Protein AF-A0A538GDQ1-F1 (afdb_monomer_lite)

Foldseek 3Di:
DWAWEDDDQKIKIWDPADPVRNWIWIKMARNVVRDIDTQGTQFDPQQDWYDEHFWIWTWHDDDPGIWIWIAGNVSPDIDTPGPAFFERWEDDHQKIWTWGDDPQKIWIKIARNVVRDIDTPDMDGQDDPPDGKGFYDWYDDPPDIDTDIGD

Structure (mmCIF, N/CA/C/O backbone):
data_AF-A0A538GDQ1-F1
#
_entry.id   AF-A0A538GDQ1-F1
#
loop_
_atom_site.group_PDB
_atom_site.id
_atom_site.type_symbol
_atom_site.label_atom_id
_atom_site.label_alt_id
_atom_site.label_comp_id
_atom_site.label_asym_id
_atom_site.label_entity_id
_atom_site.label_seq_id
_atom_site.pdbx_PDB_ins_code
_atom_site.Cartn_x
_atom_site.Cartn_y
_atom_site.Cartn_z
_atom_site.occupancy
_atom_site.B_iso_or_equiv
_atom_site.auth_seq_id
_atom_site.auth_comp_id
_atom_site.auth_asym_id
_atom_site.auth_atom_id
_atom_site.pdbx_PDB_model_num
ATOM 1 N N . MET A 1 1 ? -10.678 12.277 -4.081 1.00 49.34 1 MET A N 1
ATOM 2 C CA . MET A 1 1 ? -11.576 11.214 -3.570 1.00 49.34 1 MET A CA 1
ATOM 3 C C . MET A 1 1 ? -10.895 10.578 -2.365 1.00 49.34 1 MET A C 1
ATOM 5 O O . MET A 1 1 ? -9.708 10.298 -2.458 1.00 49.34 1 MET A O 1
ATOM 9 N N . ALA A 1 2 ? -11.584 10.445 -1.230 1.00 65.06 2 ALA A N 1
ATOM 10 C CA . ALA A 1 2 ? -11.025 9.822 -0.027 1.00 65.06 2 ALA A CA 1
ATOM 11 C C . ALA A 1 2 ? -10.999 8.295 -0.190 1.00 65.06 2 ALA A C 1
ATOM 13 O O . ALA A 1 2 ? -12.013 7.709 -0.573 1.00 65.06 2 ALA A O 1
ATOM 14 N N . ALA A 1 3 ? -9.861 7.656 0.087 1.00 82.69 3 ALA A N 1
ATOM 15 C CA . ALA A 1 3 ? -9.780 6.200 0.118 1.00 82.69 3 ALA A CA 1
ATOM 16 C C . ALA A 1 3 ? -10.442 5.682 1.403 1.00 82.69 3 ALA A C 1
ATOM 18 O O . ALA A 1 3 ? -10.206 6.221 2.486 1.00 82.69 3 ALA A O 1
ATOM 19 N N . ILE A 1 4 ? -11.266 4.640 1.281 1.00 92.25 4 ILE A N 1
ATOM 20 C CA . ILE A 1 4 ? -11.918 3.957 2.403 1.00 92.25 4 ILE A CA 1
ATOM 21 C C . ILE A 1 4 ? -11.563 2.476 2.311 1.00 92.25 4 ILE A C 1
ATOM 23 O O . ILE A 1 4 ? -11.685 1.876 1.246 1.00 92.25 4 ILE A O 1
ATOM 27 N N . ALA A 1 5 ? -11.161 1.879 3.429 1.00 93.44 5 ALA A N 1
ATOM 28 C CA . ALA A 1 5 ? -10.958 0.441 3.536 1.00 93.44 5 ALA A CA 1
ATOM 29 C C . ALA A 1 5 ? -11.680 -0.117 4.765 1.00 93.44 5 ALA A C 1
ATOM 31 O O . ALA A 1 5 ? -11.861 0.553 5.784 1.00 93.44 5 ALA A O 1
ATOM 32 N N . THR A 1 6 ? -12.103 -1.374 4.674 1.00 92.62 6 THR A N 1
ATOM 33 C CA . THR A 1 6 ? -12.844 -2.048 5.743 1.00 92.62 6 THR A CA 1
ATOM 34 C C .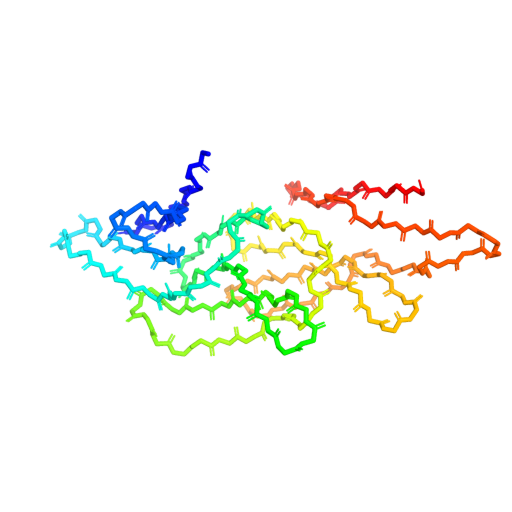 THR A 1 6 ? -12.267 -3.426 5.991 1.00 92.62 6 THR A C 1
ATOM 36 O O . THR A 1 6 ? -12.029 -4.168 5.042 1.00 92.62 6 THR A O 1
ATOM 39 N N . ALA A 1 7 ? -12.097 -3.790 7.258 1.00 88.38 7 ALA A N 1
ATOM 40 C CA . ALA A 1 7 ? -11.787 -5.160 7.647 1.00 88.38 7 ALA A CA 1
ATOM 41 C C . ALA A 1 7 ? -12.380 -5.449 9.024 1.00 88.38 7 ALA A C 1
ATOM 43 O O . ALA A 1 7 ? -12.240 -4.656 9.959 1.00 88.38 7 ALA A O 1
ATOM 44 N N . GLY A 1 8 ? -13.083 -6.579 9.134 1.00 84.69 8 GLY A N 1
ATOM 45 C CA . GLY A 1 8 ? -13.796 -6.960 10.350 1.00 84.69 8 GLY A CA 1
ATOM 46 C C . GLY A 1 8 ? -14.701 -5.838 10.876 1.00 84.69 8 GLY A C 1
ATOM 47 O O . GLY A 1 8 ? -15.583 -5.333 10.178 1.00 84.69 8 GLY A O 1
ATOM 48 N N . GLY A 1 9 ? -14.470 -5.441 12.130 1.00 90.19 9 GLY A N 1
ATOM 49 C CA . GLY A 1 9 ? -15.233 -4.407 12.830 1.00 90.19 9 GLY A CA 1
ATOM 50 C C . GLY A 1 9 ? -14.742 -2.972 12.622 1.00 90.19 9 GLY A C 1
ATOM 51 O O . GLY A 1 9 ? -15.168 -2.102 13.380 1.00 90.19 9 GLY A O 1
ATOM 52 N N . TYR A 1 10 ? -13.860 -2.705 11.656 1.00 92.88 10 TYR A N 1
ATOM 53 C CA . TYR A 1 10 ? -13.212 -1.401 11.491 1.00 92.88 10 TYR A CA 1
ATOM 54 C C . TYR A 1 10 ? -13.477 -0.793 10.114 1.00 92.88 10 TYR A C 1
ATOM 56 O O . TYR A 1 10 ? -13.430 -1.482 9.092 1.00 92.88 10 TYR A O 1
ATOM 64 N N . VAL A 1 11 ? -13.731 0.516 10.106 1.00 95.25 11 VAL A N 1
ATOM 65 C CA . VAL A 1 11 ? -13.731 1.361 8.906 1.00 95.25 11 VAL A CA 1
ATOM 66 C C . VAL A 1 11 ? -12.562 2.318 9.030 1.00 95.25 11 VAL A C 1
ATOM 68 O O . VAL A 1 11 ? -12.439 2.996 10.051 1.00 95.25 11 VAL A O 1
ATOM 71 N N . VAL A 1 12 ? -11.724 2.382 8.006 1.00 96.19 12 VAL A N 1
ATOM 72 C CA . VAL A 1 12 ? -10.591 3.304 7.950 1.00 96.19 12 VAL A CA 1
ATOM 73 C C . VAL A 1 12 ? -10.682 4.158 6.707 1.00 96.19 12 VAL A C 1
ATOM 75 O O . VAL A 1 12 ? -11.149 3.699 5.665 1.00 96.19 12 VAL A O 1
ATOM 78 N N . TRP A 1 13 ? -10.259 5.407 6.829 1.00 95.94 13 TRP A N 1
ATOM 79 C CA . TRP A 1 13 ? -10.236 6.331 5.710 1.00 95.94 13 TRP A CA 1
ATOM 80 C C . TRP A 1 13 ? -9.114 7.340 5.862 1.00 95.94 13 TRP A C 1
ATOM 82 O O . TRP A 1 13 ? -8.635 7.615 6.966 1.00 95.94 13 TRP A O 1
ATOM 92 N N . GLU A 1 14 ? -8.722 7.906 4.732 1.00 94.56 14 GLU A N 1
ATOM 93 C CA . GLU A 1 14 ? -7.795 9.024 4.672 1.00 94.56 14 GLU A CA 1
ATOM 94 C C . GLU A 1 14 ? -8.534 10.266 4.194 1.00 94.56 14 GLU A C 1
ATOM 96 O O . GLU A 1 14 ? -9.363 10.193 3.286 1.00 94.56 14 GLU A O 1
ATOM 101 N N . PHE A 1 15 ? -8.223 11.420 4.777 1.00 85.25 15 PHE A N 1
ATOM 102 C CA . PHE A 1 15 ? -8.664 12.699 4.230 1.00 85.25 15 PHE A CA 1
ATOM 103 C C . PHE A 1 15 ? -7.479 13.485 3.675 1.00 85.25 15 PHE A C 1
ATOM 105 O O . PHE A 1 15 ? -6.350 13.382 4.164 1.00 85.25 15 PHE A O 1
ATOM 112 N N . GLN A 1 16 ? -7.750 14.250 2.621 1.00 81.06 16 GLN A N 1
ATOM 113 C CA . GLN A 1 16 ? -6.789 15.176 2.037 1.00 81.06 16 GLN A CA 1
ATOM 114 C C . GLN A 1 16 ? -6.755 16.482 2.836 1.00 81.06 16 GLN A C 1
ATOM 116 O O . GLN A 1 16 ? -7.737 16.798 3.515 1.00 81.06 16 GLN A O 1
ATOM 121 N N . PRO A 1 17 ? -5.643 17.234 2.769 1.00 81.06 17 PRO A N 1
ATOM 122 C CA . PRO A 1 17 ? -5.585 18.554 3.366 1.00 81.06 17 PRO A CA 1
ATOM 123 C C . PRO A 1 17 ? -6.723 19.447 2.855 1.00 81.06 17 PRO A C 1
ATOM 125 O O . PRO A 1 17 ? -7.085 19.390 1.681 1.00 81.06 17 PRO A O 1
ATOM 128 N N . SER A 1 18 ? -7.269 20.262 3.745 1.00 80.12 18 SER A N 1
ATOM 129 C CA . SER A 1 18 ? -8.259 21.306 3.470 1.00 80.12 18 SER A CA 1
ATOM 130 C C . SER A 1 18 ? -7.982 22.501 4.381 1.00 80.12 18 SER A C 1
ATOM 132 O O . SER A 1 18 ? -7.184 22.380 5.314 1.00 80.12 18 SER A O 1
ATOM 134 N N . ASP A 1 19 ? -8.656 23.627 4.159 1.00 78.12 19 ASP A N 1
ATOM 135 C CA . ASP A 1 19 ? -8.508 24.816 5.011 1.00 78.12 19 ASP A CA 1
ATOM 136 C C . ASP A 1 19 ? -8.831 24.517 6.487 1.00 78.12 19 ASP A C 1
ATOM 138 O O . ASP A 1 19 ? -8.185 25.038 7.393 1.00 78.12 19 ASP A O 1
ATOM 142 N N . GLU A 1 20 ? -9.771 23.602 6.740 1.00 74.44 20 GLU A N 1
ATOM 143 C CA . GLU A 1 20 ? -10.113 23.138 8.089 1.00 74.44 20 GLU A CA 1
ATOM 144 C C . GLU A 1 20 ? -9.114 22.109 8.646 1.00 74.44 20 GLU A C 1
ATOM 146 O O . GLU A 1 20 ? -8.978 21.946 9.859 1.00 74.44 20 GLU A O 1
ATOM 151 N N . HIS A 1 21 ? -8.421 21.383 7.766 1.00 75.19 21 HIS A N 1
ATOM 152 C CA . HIS A 1 21 ? -7.531 20.283 8.124 1.00 75.19 21 HIS A CA 1
ATOM 153 C C . HIS A 1 21 ? -6.224 20.382 7.328 1.00 75.19 21 HIS A C 1
ATOM 155 O O . HIS A 1 21 ? -6.098 19.745 6.283 1.00 75.19 21 HIS A O 1
ATOM 161 N N . PRO A 1 22 ? -5.208 21.112 7.815 1.00 78.06 22 PRO A N 1
ATOM 162 C CA . PRO A 1 22 ? -4.039 21.479 7.010 1.00 78.06 22 PRO A CA 1
ATOM 163 C C . PRO A 1 22 ? -3.121 20.299 6.651 1.00 78.06 22 PRO A C 1
ATOM 165 O O . PRO A 1 22 ? -2.183 20.448 5.872 1.00 78.06 22 PRO A O 1
ATOM 168 N N . VAL A 1 23 ? -3.352 19.114 7.225 1.00 86.56 23 VAL A N 1
ATOM 169 C CA . VAL A 1 23 ? -2.526 17.923 7.014 1.00 86.56 23 VAL A CA 1
ATOM 170 C C . VAL A 1 23 ? -3.425 16.720 6.778 1.00 86.56 23 VAL A C 1
ATOM 172 O O . VAL A 1 23 ? -4.380 16.512 7.521 1.00 86.56 23 VAL A O 1
ATOM 175 N N . SER A 1 24 ? -3.078 15.884 5.800 1.00 91.50 24 SER A N 1
ATOM 176 C CA . SER A 1 24 ? -3.723 14.587 5.596 1.00 91.50 24 SER A CA 1
ATOM 177 C C . SER A 1 24 ? -3.605 13.709 6.842 1.00 91.50 24 SER A C 1
ATOM 179 O O . SER A 1 24 ? -2.580 13.707 7.534 1.00 91.50 24 SER A O 1
ATOM 181 N N . ALA A 1 25 ? -4.626 12.910 7.132 1.00 93.38 25 ALA A N 1
ATOM 182 C CA . ALA A 1 25 ? -4.558 11.975 8.247 1.00 93.38 25 ALA A CA 1
ATOM 183 C C . ALA A 1 25 ? -5.260 10.656 7.947 1.00 93.38 25 ALA A C 1
ATOM 185 O O . ALA A 1 25 ? -6.204 10.598 7.161 1.00 93.38 25 ALA A O 1
ATOM 186 N N . LEU A 1 26 ? -4.790 9.613 8.630 1.00 95.94 26 LEU A N 1
ATOM 187 C CA . LEU A 1 26 ? -5.430 8.310 8.688 1.00 95.94 26 LEU A CA 1
ATOM 188 C C . LEU A 1 26 ? -6.366 8.270 9.888 1.00 95.94 26 LEU A C 1
ATOM 190 O O . LEU A 1 26 ? -5.944 8.474 11.034 1.00 95.94 26 LEU A O 1
ATOM 194 N N . MET A 1 27 ? -7.617 7.943 9.613 1.00 95.44 27 MET A N 1
ATOM 195 C CA . MET A 1 27 ? -8.684 7.832 10.588 1.00 95.44 27 MET A CA 1
ATOM 196 C C . MET A 1 27 ? -9.182 6.395 10.672 1.00 95.44 27 MET A C 1
ATOM 198 O O . MET A 1 27 ? -9.162 5.647 9.695 1.00 95.44 27 MET A O 1
ATOM 202 N N . GLU A 1 28 ? -9.673 6.028 11.848 1.00 96.12 28 GLU A N 1
ATOM 203 C CA . GLU A 1 28 ? -10.379 4.775 12.072 1.00 96.12 28 GLU A CA 1
ATOM 204 C C . GLU A 1 28 ? -11.648 5.020 12.877 1.00 96.12 28 GLU A C 1
ATOM 206 O O . GLU A 1 28 ? -11.650 5.789 13.841 1.00 96.12 28 GLU A O 1
ATOM 211 N N . ARG A 1 29 ? -12.698 4.272 12.539 1.00 95.56 29 ARG A N 1
ATOM 212 C CA . ARG A 1 29 ? -13.879 4.074 13.369 1.00 95.56 29 ARG A CA 1
ATOM 213 C C . ARG A 1 29 ? -14.075 2.595 13.687 1.00 95.56 29 ARG A C 1
ATOM 215 O O . ARG A 1 29 ? -14.207 1.760 12.791 1.00 95.56 29 ARG A O 1
ATOM 222 N N . ASN A 1 30 ? -14.182 2.284 14.976 1.00 93.75 30 ASN A N 1
ATOM 223 C CA . ASN A 1 30 ? -14.651 0.981 15.432 1.00 93.75 30 ASN A CA 1
ATOM 224 C C . ASN A 1 30 ? -16.177 0.914 15.263 1.00 93.75 30 ASN A C 1
ATOM 226 O O . ASN A 1 30 ? -16.909 1.697 15.868 1.00 93.75 30 ASN A O 1
ATOM 230 N N . ARG A 1 31 ? -16.669 -0.023 14.452 1.00 93.38 31 ARG A N 1
ATOM 231 C CA . ARG A 1 31 ? -18.098 -0.167 14.132 1.00 93.38 31 ARG A CA 1
ATOM 232 C C . ARG A 1 31 ? -18.933 -0.649 15.315 1.00 93.38 31 ARG A C 1
ATOM 234 O O . ARG A 1 31 ? -20.111 -0.329 15.375 1.00 93.38 31 ARG A O 1
ATOM 241 N N . ARG A 1 32 ? -18.335 -1.397 16.247 1.00 92.56 32 ARG A N 1
ATOM 242 C CA . ARG A 1 32 ? -19.028 -1.930 17.428 1.00 92.56 32 ARG A CA 1
ATOM 243 C C . ARG A 1 32 ? -19.225 -0.863 18.499 1.00 92.56 32 ARG A C 1
ATOM 245 O O . ARG A 1 32 ? -20.292 -0.783 19.086 1.00 92.56 32 ARG A O 1
ATOM 252 N N . THR A 1 33 ? -18.191 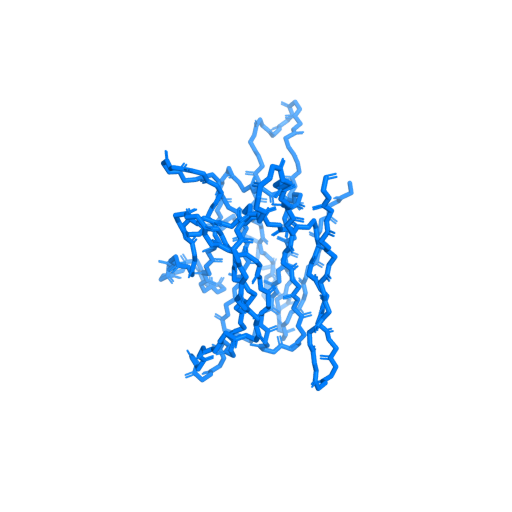-0.073 18.782 1.00 94.06 33 THR A N 1
ATOM 253 C CA . THR A 1 33 ? -18.229 0.934 19.859 1.00 94.06 33 THR A CA 1
ATOM 254 C C . THR A 1 33 ? -18.541 2.341 19.362 1.00 94.06 33 THR A C 1
ATOM 256 O O . THR A 1 33 ? -18.711 3.248 20.166 1.00 94.06 33 THR A O 1
ATOM 259 N N . GLY A 1 34 ? -18.541 2.560 18.046 1.00 94.56 34 GLY A N 1
ATOM 260 C CA . GLY A 1 34 ? -18.702 3.876 17.432 1.00 94.56 34 GLY A CA 1
ATOM 261 C C . GLY A 1 34 ? -17.496 4.805 17.599 1.00 94.56 34 GLY A C 1
ATOM 262 O O . GLY A 1 34 ? -17.489 5.878 17.000 1.00 94.56 34 GLY A O 1
ATOM 263 N N . ARG A 1 35 ? -16.471 4.408 18.367 1.00 94.19 35 ARG A N 1
ATOM 264 C CA . ARG A 1 35 ? -15.311 5.248 18.677 1.00 94.19 35 ARG A CA 1
ATOM 265 C C . ARG A 1 35 ? -14.497 5.538 17.419 1.00 94.19 35 ARG A C 1
ATOM 267 O O . ARG A 1 35 ? -14.009 4.608 16.775 1.00 94.19 35 ARG A O 1
ATOM 274 N N . THR A 1 36 ? -14.291 6.823 17.150 1.00 94.75 36 THR A N 1
ATOM 275 C CA . THR A 1 36 ? -13.427 7.331 16.079 1.00 94.75 36 THR A CA 1
ATOM 276 C C . THR A 1 36 ? -12.101 7.822 16.655 1.00 94.75 36 THR A C 1
ATOM 278 O O . THR A 1 36 ? -12.067 8.380 17.753 1.00 94.75 36 THR A O 1
ATOM 281 N N . ARG A 1 37 ? -10.995 7.607 15.940 1.00 93.31 37 ARG A N 1
ATOM 282 C CA . ARG A 1 37 ? -9.661 8.083 16.326 1.00 93.31 37 ARG A CA 1
ATOM 283 C C . ARG A 1 37 ? -8.816 8.440 15.107 1.00 93.31 37 ARG A C 1
ATOM 285 O O . ARG A 1 37 ? -8.981 7.854 14.040 1.00 93.31 37 ARG A O 1
ATOM 292 N N . ARG A 1 38 ? -7.860 9.348 15.307 1.00 94.12 38 ARG A N 1
ATOM 293 C CA . ARG A 1 38 ? -6.756 9.592 14.374 1.00 94.12 38 ARG A CA 1
ATOM 294 C C . ARG A 1 38 ? -5.614 8.630 14.685 1.00 94.12 38 ARG A C 1
ATOM 296 O O . ARG A 1 38 ? -5.183 8.555 15.833 1.00 94.12 38 ARG A O 1
ATOM 303 N N . LEU A 1 39 ? -5.128 7.919 13.674 1.00 95.44 39 LEU A N 1
ATOM 304 C CA . LEU A 1 39 ? -4.061 6.924 13.801 1.00 95.44 39 LEU A CA 1
ATOM 305 C C . LEU A 1 39 ? -2.704 7.436 13.319 1.00 95.44 39 LEU A C 1
ATOM 307 O O . LEU A 1 39 ? -1.676 7.115 13.908 1.00 95.44 39 LEU A O 1
ATOM 311 N N . ALA A 1 40 ? -2.691 8.236 12.255 1.00 94.25 40 ALA A N 1
ATOM 312 C CA . ALA A 1 40 ? -1.478 8.839 11.718 1.00 94.25 40 ALA A CA 1
ATOM 313 C C . ALA A 1 40 ? -1.791 10.193 11.078 1.00 94.25 40 ALA A C 1
ATOM 315 O O . ALA A 1 40 ? -2.921 10.442 10.671 1.00 94.25 40 ALA A O 1
ATOM 316 N N . ALA A 1 41 ? -0.778 11.049 10.977 1.00 92.38 41 ALA A N 1
ATOM 317 C CA . ALA A 1 41 ? -0.825 12.311 10.247 1.00 92.38 41 ALA A CA 1
ATOM 318 C C . ALA A 1 41 ? 0.226 12.310 9.127 1.00 92.38 41 ALA A C 1
ATOM 320 O O . ALA A 1 41 ? 1.156 11.495 9.138 1.00 92.38 41 ALA A O 1
ATOM 321 N N . SER A 1 42 ? 0.079 13.245 8.190 1.00 91.56 42 SER A N 1
ATOM 322 C CA . SER A 1 42 ? 0.950 13.426 7.023 1.00 91.56 42 SER A CA 1
ATOM 323 C C . SER A 1 42 ? 1.012 12.182 6.132 1.00 91.56 42 SER A C 1
ATOM 325 O O . SER A 1 42 ? 2.082 11.805 5.650 1.00 91.56 42 SER A O 1
ATOM 327 N N . VAL A 1 43 ? -0.127 11.508 5.969 1.00 94.81 43 VAL A N 1
ATOM 328 C CA . VAL A 1 43 ? -0.255 10.334 5.094 1.00 94.81 43 VAL A CA 1
ATOM 329 C C . VAL A 1 43 ? -0.237 10.739 3.621 1.00 94.81 43 VAL A C 1
ATOM 331 O O . VAL A 1 43 ? -0.413 11.914 3.293 1.00 94.81 43 VAL A O 1
ATOM 334 N N . LEU A 1 44 ? -0.012 9.779 2.729 1.00 94.44 44 LEU A N 1
ATOM 335 C CA . LEU A 1 44 ? 0.049 9.995 1.283 1.00 94.44 44 LEU A CA 1
ATOM 336 C C . LEU A 1 44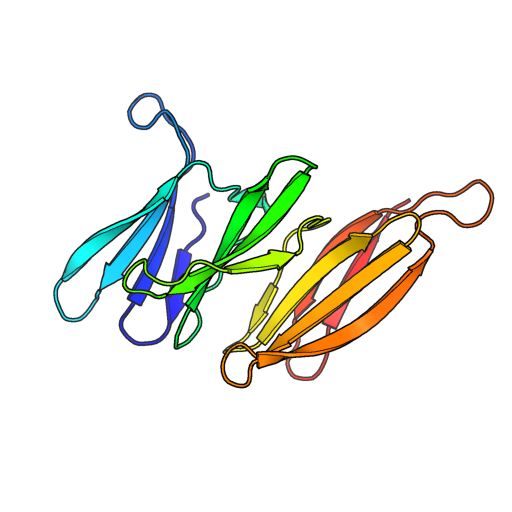 ? -1.074 9.208 0.583 1.00 94.44 44 LEU A C 1
ATOM 338 O O . LEU A 1 44 ? -0.816 8.106 0.090 1.00 94.44 44 LEU A O 1
ATOM 342 N N . PRO A 1 45 ? -2.309 9.753 0.511 1.00 92.69 45 PRO A N 1
ATOM 343 C CA . PRO A 1 45 ? -3.472 9.010 0.019 1.00 92.69 45 PRO A CA 1
ATOM 344 C C . PRO A 1 45 ? -3.358 8.545 -1.434 1.00 92.69 45 PRO A C 1
ATOM 346 O O . PRO A 1 45 ? -4.020 7.597 -1.843 1.00 92.69 45 PRO A O 1
ATOM 349 N N . GLN A 1 46 ? -2.496 9.186 -2.228 1.00 92.31 46 GLN A N 1
ATOM 350 C CA . GLN A 1 46 ? -2.264 8.820 -3.624 1.00 92.31 46 GLN A CA 1
ATOM 351 C C . GLN A 1 46 ? -1.653 7.421 -3.802 1.00 92.31 46 GLN A C 1
ATOM 353 O O . GLN A 1 46 ? -1.686 6.888 -4.904 1.00 92.31 46 GLN A O 1
ATOM 358 N N . PHE A 1 47 ? -1.088 6.828 -2.745 1.00 95.12 47 PHE A N 1
ATOM 359 C CA . PHE A 1 47 ? -0.498 5.489 -2.797 1.00 95.12 47 PHE A CA 1
ATOM 360 C C . PHE A 1 47 ? -1.475 4.369 -2.418 1.00 95.12 47 PHE A C 1
ATOM 362 O O . PHE A 1 47 ? -1.149 3.203 -2.627 1.00 95.12 47 PHE A O 1
ATOM 369 N N . GLY A 1 48 ? -2.649 4.702 -1.881 1.00 94.25 48 GLY A N 1
ATOM 370 C CA . GLY A 1 48 ? -3.660 3.735 -1.467 1.00 94.25 48 GLY A CA 1
ATOM 371 C C . GLY A 1 48 ? -3.730 3.496 0.042 1.00 94.25 48 GLY A C 1
ATOM 372 O O . GLY A 1 48 ? -2.884 3.929 0.826 1.00 94.25 48 GLY A O 1
ATOM 373 N N . LEU A 1 49 ? -4.778 2.769 0.427 1.00 97.06 49 LEU A N 1
ATOM 374 C CA . LEU A 1 49 ? -5.128 2.433 1.801 1.00 97.06 49 LEU A CA 1
ATOM 375 C C . LEU A 1 49 ? -5.621 0.988 1.849 1.00 97.06 49 LEU A C 1
ATOM 377 O O . LEU A 1 49 ? -6.460 0.591 1.041 1.00 97.06 49 LEU A O 1
ATOM 381 N N . ALA A 1 50 ? -5.153 0.216 2.827 1.00 96.19 50 ALA A N 1
ATOM 382 C CA . ALA A 1 50 ? -5.661 -1.127 3.072 1.00 96.19 50 ALA A CA 1
ATOM 383 C C . ALA A 1 50 ? -5.938 -1.372 4.549 1.00 96.19 50 ALA A C 1
ATOM 385 O O . ALA A 1 50 ? -5.195 -0.944 5.431 1.00 96.19 50 ALA A O 1
ATOM 386 N N . SER A 1 51 ? -6.992 -2.136 4.805 1.00 95.94 51 SER A N 1
ATOM 387 C CA . SER A 1 51 ? -7.343 -2.637 6.125 1.00 95.94 51 SER A CA 1
ATOM 388 C C . SER A 1 51 ? -7.264 -4.156 6.081 1.00 95.94 51 SER A C 1
ATOM 390 O O . SER A 1 51 ? -7.882 -4.782 5.225 1.00 95.94 51 SER A O 1
ATOM 392 N N . THR A 1 52 ? -6.487 -4.750 6.978 1.00 93.31 52 THR A N 1
ATOM 393 C CA . THR A 1 52 ? -6.411 -6.205 7.168 1.00 93.31 52 THR A CA 1
ATOM 394 C C . THR A 1 52 ? -7.038 -6.566 8.507 1.00 93.31 52 THR A C 1
ATOM 396 O O . THR A 1 52 ? -7.491 -5.697 9.240 1.00 93.31 52 THR A O 1
ATOM 399 N N . THR A 1 53 ? -7.053 -7.844 8.877 1.00 89.06 53 THR A N 1
ATOM 400 C CA . THR A 1 53 ? -7.678 -8.255 10.149 1.00 89.06 53 THR A CA 1
ATOM 401 C C . THR A 1 53 ? -6.986 -7.647 11.380 1.00 89.06 53 THR A C 1
ATOM 403 O O . THR A 1 53 ? -7.618 -7.434 12.411 1.00 89.06 53 THR A O 1
ATOM 406 N N . THR A 1 54 ? -5.677 -7.389 11.299 1.00 88.56 54 THR A N 1
ATOM 407 C CA . THR A 1 54 ? -4.859 -6.980 12.456 1.00 88.56 54 THR A CA 1
ATOM 408 C C . THR A 1 54 ? -4.198 -5.617 12.291 1.00 88.56 54 THR A C 1
ATOM 410 O O . THR A 1 54 ? -3.762 -5.022 13.282 1.00 88.56 54 THR A O 1
ATOM 413 N N . ARG A 1 55 ? -4.076 -5.127 11.055 1.00 95.19 55 ARG A N 1
ATOM 414 C CA . ARG A 1 55 ? -3.303 -3.929 10.727 1.00 95.19 55 ARG A CA 1
ATOM 415 C C . ARG A 1 55 ? -3.916 -3.138 9.585 1.00 95.19 55 ARG A C 1
ATOM 417 O O . ARG A 1 55 ? -4.508 -3.698 8.668 1.00 95.19 55 ARG A O 1
ATOM 424 N N . ILE A 1 56 ? -3.634 -1.849 9.600 1.00 97.19 56 ILE A N 1
ATOM 425 C CA . ILE A 1 56 ? -3.938 -0.892 8.546 1.00 97.19 56 ILE A CA 1
ATOM 426 C C . ILE A 1 56 ? -2.633 -0.557 7.849 1.00 97.19 56 ILE A C 1
ATOM 428 O O . ILE A 1 56 ? -1.643 -0.263 8.523 1.00 97.19 56 ILE A O 1
ATOM 432 N N . VAL A 1 57 ? -2.629 -0.615 6.524 1.00 98.00 57 VAL A N 1
ATOM 433 C CA . VAL A 1 57 ? -1.474 -0.301 5.688 1.00 98.00 57 VAL A CA 1
ATOM 434 C C . VAL A 1 57 ? -1.747 0.983 4.928 1.00 98.00 57 VAL A C 1
ATOM 436 O O . VAL A 1 57 ? -2.811 1.143 4.339 1.00 98.00 57 VAL A O 1
ATOM 439 N N . TYR A 1 58 ? -0.790 1.898 4.992 1.00 97.94 58 TYR A N 1
ATOM 440 C CA . TYR A 1 58 ? -0.897 3.249 4.456 1.00 97.94 58 TYR A CA 1
ATOM 441 C C . TYR A 1 58 ? 0.488 3.759 4.062 1.00 97.94 58 TYR A C 1
ATOM 443 O O . TYR A 1 58 ? 1.514 3.240 4.522 1.00 97.94 58 TYR A O 1
ATOM 451 N N . ALA A 1 59 ? 0.519 4.796 3.232 1.00 97.50 59 ALA A N 1
ATOM 452 C CA . ALA A 1 59 ? 1.757 5.459 2.854 1.00 97.50 59 ALA A CA 1
ATOM 453 C C . ALA A 1 59 ? 1.976 6.751 3.648 1.00 97.50 59 ALA A C 1
ATOM 455 O O . ALA A 1 59 ? 1.035 7.445 4.040 1.00 97.50 59 ALA A O 1
ATOM 456 N N . ARG A 1 60 ? 3.242 7.096 3.874 1.00 95.69 60 ARG A N 1
ATOM 457 C CA . ARG A 1 60 ? 3.653 8.346 4.526 1.00 95.69 60 ARG A CA 1
ATOM 458 C C . ARG A 1 60 ? 4.959 8.843 3.915 1.00 95.69 60 ARG A C 1
ATOM 460 O O . ARG A 1 60 ? 5.780 8.030 3.507 1.00 95.69 60 ARG A O 1
ATOM 467 N N . ALA A 1 61 ? 5.192 10.152 3.914 1.00 93.19 61 ALA A N 1
ATOM 468 C CA . ALA A 1 61 ? 6.528 10.678 3.649 1.00 93.19 61 ALA A CA 1
ATOM 469 C C . ALA A 1 61 ? 7.513 10.208 4.740 1.00 93.19 61 ALA A C 1
ATOM 471 O O . ALA A 1 61 ? 7.236 10.341 5.937 1.00 93.19 61 ALA A O 1
ATOM 472 N N . GLY A 1 62 ? 8.648 9.650 4.326 1.00 88.38 62 GLY A N 1
ATOM 473 C CA . GLY A 1 62 ? 9.813 9.378 5.165 1.00 88.38 62 GLY A CA 1
ATOM 474 C C . GLY A 1 62 ? 11.012 10.228 4.751 1.00 88.38 62 GLY A C 1
ATOM 475 O O . GLY A 1 62 ? 10.919 11.076 3.869 1.00 88.38 62 GLY A O 1
ATOM 476 N N . ALA A 1 63 ? 12.160 9.989 5.387 1.00 86.44 63 ALA A N 1
ATOM 477 C CA . ALA A 1 63 ? 13.352 10.823 5.206 1.00 86.44 63 ALA A CA 1
ATOM 478 C C . ALA A 1 63 ? 13.933 10.794 3.779 1.00 86.44 63 ALA A C 1
ATOM 480 O O . ALA A 1 63 ? 14.510 11.779 3.337 1.00 86.44 63 ALA A O 1
ATOM 481 N N . ALA A 1 64 ? 13.795 9.668 3.074 1.00 83.69 64 ALA A N 1
ATOM 482 C CA . ALA A 1 64 ? 14.411 9.438 1.763 1.00 83.69 64 ALA A CA 1
ATOM 483 C C . ALA A 1 64 ? 13.387 9.234 0.631 1.00 83.69 64 ALA A C 1
ATOM 485 O O . ALA A 1 64 ? 13.764 8.875 -0.481 1.00 83.69 64 ALA A O 1
ATOM 486 N N . GLY A 1 65 ? 12.095 9.415 0.912 1.00 89.38 65 GLY A N 1
ATOM 487 C CA . GLY A 1 65 ? 11.017 9.136 -0.033 1.00 89.38 65 GLY A CA 1
ATOM 488 C C . GLY A 1 65 ? 9.757 8.628 0.656 1.00 89.38 65 GLY A C 1
ATOM 489 O O . GLY A 1 65 ? 9.612 8.718 1.876 1.00 89.38 65 GLY A O 1
ATOM 490 N N . SER A 1 66 ? 8.832 8.093 -0.133 1.00 95.69 66 SER A N 1
ATOM 491 C CA . SER A 1 66 ? 7.583 7.519 0.366 1.00 95.69 66 SER A CA 1
ATOM 492 C C . SER A 1 66 ? 7.843 6.187 1.077 1.00 95.69 66 SER A C 1
ATOM 494 O O . SER A 1 66 ? 8.504 5.295 0.545 1.00 95.69 66 SER A O 1
ATOM 496 N N . GLU A 1 67 ? 7.303 6.026 2.281 1.00 97.56 67 GLU A N 1
ATOM 497 C CA . GLU A 1 67 ? 7.353 4.785 3.051 1.00 97.56 67 GLU A CA 1
ATOM 498 C C . GLU A 1 67 ? 5.992 4.095 3.041 1.00 97.56 67 GLU A C 1
ATOM 500 O O . GLU A 1 67 ? 4.955 4.739 3.213 1.00 97.56 67 GLU A O 1
ATOM 505 N N . LEU A 1 68 ? 6.009 2.767 2.943 1.00 98.25 68 LEU A N 1
ATOM 506 C CA . LEU A 1 68 ? 4.852 1.929 3.230 1.00 98.25 68 LEU A CA 1
ATOM 507 C C . LEU A 1 68 ? 4.892 1.524 4.703 1.00 98.25 68 LEU A C 1
ATOM 509 O O . LEU A 1 68 ? 5.882 0.952 5.170 1.00 98.25 68 LEU A O 1
ATOM 513 N N . ARG A 1 69 ? 3.822 1.798 5.446 1.00 98.25 69 ARG A N 1
ATOM 514 C CA . ARG A 1 69 ? 3.733 1.538 6.886 1.00 98.25 69 ARG A CA 1
ATOM 515 C C . ARG A 1 69 ? 2.524 0.690 7.219 1.00 98.25 69 ARG A C 1
ATOM 517 O O . ARG A 1 69 ? 1.514 0.743 6.531 1.00 98.25 69 ARG A O 1
ATOM 524 N N . ALA A 1 70 ? 2.625 -0.060 8.311 1.00 97.81 70 ALA A N 1
ATOM 525 C CA . ALA A 1 70 ? 1.509 -0.796 8.881 1.00 97.81 70 ALA A CA 1
ATOM 526 C C . ALA A 1 70 ? 1.345 -0.479 10.369 1.00 97.81 70 ALA A C 1
ATOM 528 O O . ALA A 1 70 ? 2.301 -0.581 11.135 1.00 97.81 70 ALA A O 1
ATOM 529 N N . ILE A 1 71 ? 0.133 -0.151 10.801 1.00 97.00 71 ILE A N 1
ATOM 530 C CA . ILE A 1 71 ? -0.205 0.171 12.195 1.00 97.00 71 ILE A CA 1
ATOM 531 C C . ILE A 1 71 ? -1.344 -0.729 12.673 1.00 97.00 71 ILE A C 1
ATOM 533 O O . ILE A 1 71 ? -2.164 -1.156 11.866 1.00 97.00 71 ILE A O 1
ATOM 537 N N . ARG A 1 72 ? -1.394 -1.076 13.961 1.00 94.75 72 ARG A N 1
ATOM 538 C CA . ARG A 1 72 ? -2.543 -1.812 14.512 1.00 94.75 72 ARG A CA 1
ATOM 539 C C . ARG A 1 72 ? -3.782 -0.913 14.551 1.00 94.75 72 ARG A C 1
ATOM 541 O O . ARG A 1 72 ? -3.659 0.304 14.666 1.00 94.75 72 ARG A O 1
ATOM 548 N N . HIS A 1 73 ? -4.964 -1.525 14.553 1.00 91.75 73 HIS A N 1
ATOM 549 C CA . HIS A 1 73 ? -6.250 -0.827 14.709 1.00 91.75 73 HIS A CA 1
ATOM 550 C C . HIS A 1 73 ? -6.352 -0.006 16.012 1.00 91.75 73 HIS A C 1
ATOM 552 O O . HIS A 1 73 ? -6.998 1.029 16.092 1.00 91.75 73 HIS A O 1
ATOM 558 N N . ASP A 1 74 ? -5.630 -0.393 17.063 1.00 86.50 74 ASP A N 1
ATOM 559 C CA . ASP A 1 74 ? -5.553 0.400 18.296 1.00 86.50 74 ASP A CA 1
ATOM 560 C C . ASP A 1 74 ? -4.604 1.615 18.212 1.00 86.50 74 ASP A C 1
ATOM 562 O O . ASP A 1 74 ? -4.573 2.415 19.149 1.00 86.50 74 ASP A O 1
ATOM 566 N N . GLY A 1 75 ? -3.882 1.792 17.101 1.00 89.56 75 GLY A N 1
ATOM 567 C CA . GLY A 1 75 ? -2.835 2.802 16.919 1.00 89.56 75 GLY A CA 1
ATOM 568 C C . GLY A 1 75 ? -1.461 2.385 17.450 1.00 89.56 75 GLY A C 1
ATOM 569 O O . GLY A 1 75 ? -0.497 3.136 17.324 1.00 89.56 75 GLY A O 1
ATOM 570 N N . GLY A 1 76 ? -1.336 1.192 18.029 1.00 91.12 76 GLY A N 1
ATOM 571 C CA . GLY A 1 76 ? -0.074 0.669 18.532 1.00 91.12 76 GLY A CA 1
ATOM 572 C C . GLY A 1 76 ? 0.813 0.055 17.444 1.00 91.12 76 GLY A C 1
ATOM 573 O O . GLY A 1 76 ? 0.367 -0.307 16.353 1.00 91.12 76 GLY A O 1
ATOM 574 N N . ASN A 1 77 ? 2.090 -0.137 17.790 1.00 90.75 77 ASN A N 1
ATOM 575 C CA . ASN A 1 77 ? 3.059 -0.942 17.036 1.00 90.75 77 ASN A CA 1
ATOM 576 C C . ASN A 1 77 ? 3.107 -0.630 15.522 1.00 90.75 77 ASN A C 1
ATOM 578 O O . ASN A 1 77 ? 2.905 -1.516 14.680 1.00 90.75 77 ASN A O 1
ATOM 582 N N . SER A 1 78 ? 3.348 0.641 15.182 1.00 94.06 78 SER A N 1
ATOM 583 C CA . SER A 1 78 ? 3.607 1.065 13.802 1.00 94.06 78 SER A CA 1
ATOM 584 C C . SER A 1 78 ? 4.939 0.489 13.316 1.00 94.06 78 SER A C 1
ATOM 586 O O . SER A 1 78 ? 5.966 0.655 13.971 1.00 94.06 78 SER A O 1
ATOM 588 N N . VAL A 1 79 ? 4.926 -0.172 12.161 1.00 95.62 79 VAL A N 1
ATOM 589 C CA . VAL A 1 79 ? 6.113 -0.754 11.522 1.00 95.62 79 VAL A CA 1
ATOM 590 C C . VAL A 1 79 ? 6.263 -0.227 10.100 1.00 95.62 79 VAL A C 1
ATOM 592 O O . VAL A 1 79 ? 5.274 0.042 9.418 1.00 95.62 79 VAL A O 1
ATOM 595 N N . VAL A 1 80 ? 7.506 -0.098 9.643 1.00 96.50 80 VAL A N 1
ATOM 596 C CA . VAL A 1 80 ? 7.828 0.234 8.251 1.00 96.50 80 VAL A CA 1
ATOM 597 C C . VAL A 1 80 ? 7.943 -1.066 7.458 1.00 96.50 80 VAL A C 1
ATOM 599 O O . VAL A 1 80 ? 8.728 -1.938 7.821 1.00 96.50 80 VAL A O 1
ATOM 602 N N . LEU A 1 81 ? 7.144 -1.202 6.400 1.00 97.06 81 LEU A N 1
ATOM 603 C CA . LEU A 1 81 ? 7.188 -2.332 5.467 1.00 97.06 81 LEU A CA 1
ATOM 604 C C . LEU A 1 81 ? 8.186 -2.080 4.334 1.00 97.06 81 LEU A C 1
ATOM 606 O O . LEU A 1 81 ? 8.914 -2.989 3.950 1.00 97.06 81 LEU A O 1
ATOM 610 N N . SER A 1 82 ? 8.242 -0.843 3.838 1.00 97.12 82 SER A N 1
ATOM 611 C CA . SER A 1 82 ? 9.207 -0.406 2.830 1.00 97.12 82 SER A CA 1
ATOM 612 C C . SER A 1 82 ? 9.567 1.060 3.036 1.00 97.12 82 SER A C 1
ATOM 614 O O . SER A 1 82 ? 8.715 1.859 3.426 1.00 97.12 82 SER A O 1
ATOM 616 N N . ARG A 1 83 ? 10.831 1.408 2.780 1.00 96.38 83 ARG A N 1
ATOM 617 C CA . ARG A 1 83 ? 11.350 2.786 2.871 1.00 96.38 83 ARG A CA 1
ATOM 618 C C . ARG A 1 83 ? 11.422 3.505 1.525 1.00 96.38 83 ARG A C 1
ATOM 620 O O . ARG A 1 83 ? 11.875 4.643 1.473 1.00 96.38 83 ARG A O 1
ATOM 627 N N . SER A 1 84 ? 11.037 2.826 0.453 1.00 96.12 84 SER A N 1
ATOM 628 C CA . SER A 1 84 ? 11.208 3.309 -0.913 1.00 96.12 84 SER A CA 1
ATOM 629 C C . SER A 1 84 ? 10.045 2.874 -1.797 1.00 96.12 84 SER A C 1
ATOM 631 O O . SER A 1 84 ? 10.229 2.301 -2.871 1.00 96.12 84 SER A O 1
ATOM 633 N N . LEU A 1 85 ? 8.831 3.128 -1.307 1.00 97.44 85 LEU A N 1
ATOM 634 C CA . LEU A 1 85 ? 7.589 2.852 -2.016 1.00 97.44 85 LEU A CA 1
ATOM 635 C C . LEU A 1 85 ? 7.579 3.624 -3.341 1.00 97.44 85 LEU A C 1
ATOM 637 O O . LEU A 1 85 ? 7.646 4.853 -3.351 1.00 97.44 85 LEU A O 1
ATOM 641 N N . ALA A 1 86 ? 7.514 2.887 -4.446 1.00 96.06 86 ALA A N 1
ATOM 642 C CA . ALA A 1 86 ? 7.699 3.436 -5.786 1.00 96.06 86 ALA A CA 1
ATOM 643 C C . ALA A 1 86 ? 6.377 3.744 -6.505 1.00 96.06 86 ALA A C 1
ATOM 645 O O . ALA A 1 86 ? 6.341 4.635 -7.348 1.00 96.06 86 ALA A O 1
ATOM 646 N N . ALA A 1 87 ? 5.302 3.031 -6.162 1.00 96.69 87 ALA A N 1
ATOM 647 C CA . ALA A 1 87 ? 4.003 3.113 -6.827 1.00 96.69 87 ALA A CA 1
ATOM 648 C C . ALA A 1 87 ? 2.860 2.867 -5.830 1.00 96.69 87 ALA A C 1
ATOM 650 O O . ALA A 1 87 ? 3.121 2.312 -4.753 1.00 96.69 87 ALA A O 1
ATOM 651 N N . PRO A 1 88 ? 1.605 3.226 -6.172 1.00 97.19 88 PRO A N 1
ATOM 652 C CA . PRO A 1 88 ? 0.440 2.821 -5.399 1.00 97.19 88 PRO A CA 1
ATOM 653 C C . PRO A 1 88 ? 0.418 1.309 -5.156 1.00 97.19 88 PRO A C 1
ATOM 655 O O . PRO A 1 88 ? 0.770 0.518 -6.034 1.00 97.19 88 PRO A O 1
ATOM 658 N N . PHE A 1 89 ? 0.039 0.914 -3.944 1.00 97.62 89 PHE A N 1
ATOM 659 C CA . PHE A 1 89 ? -0.005 -0.485 -3.532 1.00 97.62 89 PHE A CA 1
ATOM 660 C C . PHE A 1 89 ? -1.428 -1.037 -3.624 1.00 97.62 89 PHE A C 1
ATOM 662 O O . PHE A 1 89 ? -2.413 -0.304 -3.535 1.00 97.62 89 PHE A O 1
ATOM 669 N N . ALA A 1 90 ? -1.533 -2.356 -3.748 1.00 96.88 90 ALA A N 1
ATOM 670 C CA . ALA A 1 90 ? -2.802 -3.069 -3.767 1.00 96.88 90 ALA A CA 1
ATOM 671 C C . ALA A 1 90 ? -2.933 -4.003 -2.566 1.00 96.88 90 ALA A C 1
ATOM 673 O O . ALA A 1 90 ? -1.948 -4.447 -1.969 1.00 96.88 90 ALA A O 1
ATOM 674 N N . SER A 1 91 ? -4.177 -4.329 -2.226 1.00 95.44 91 SER A N 1
ATOM 675 C CA . SER A 1 91 ? -4.490 -5.287 -1.172 1.00 95.44 91 SER A CA 1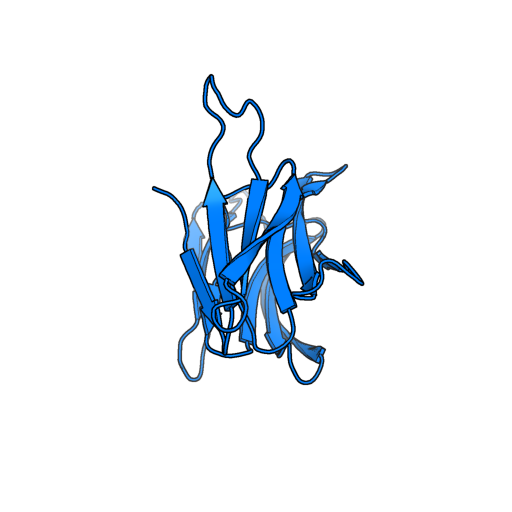
ATOM 676 C C . SER A 1 91 ? -5.634 -6.202 -1.565 1.00 95.44 91 SER A C 1
ATOM 678 O O . SER A 1 91 ? -6.542 -5.799 -2.291 1.00 95.44 91 SER A O 1
ATOM 680 N N . ARG A 1 92 ? -5.591 -7.431 -1.054 1.00 93.25 92 ARG A N 1
ATOM 681 C CA . ARG A 1 92 ? -6.667 -8.411 -1.174 1.00 93.25 92 ARG A CA 1
ATOM 682 C C . ARG A 1 92 ? -6.656 -9.311 0.052 1.00 93.25 92 ARG A C 1
ATOM 684 O O . ARG A 1 92 ? -5.684 -10.021 0.315 1.00 93.25 92 ARG A O 1
ATOM 691 N N . GLY A 1 93 ? -7.724 -9.245 0.843 1.00 91.06 93 GLY A N 1
ATOM 692 C CA . GLY A 1 93 ? -7.781 -9.918 2.139 1.00 91.06 93 GLY A CA 1
ATOM 693 C C . GLY A 1 93 ? -6.612 -9.501 3.040 1.00 91.06 93 GLY A C 1
ATOM 694 O O . GLY A 1 93 ? -6.451 -8.329 3.360 1.00 91.06 93 GLY A O 1
ATOM 695 N N . ASN A 1 94 ? -5.780 -10.465 3.442 1.00 93.12 94 ASN A N 1
ATOM 696 C CA . ASN A 1 94 ? -4.596 -10.206 4.267 1.00 93.12 94 ASN A CA 1
ATOM 697 C C . ASN A 1 94 ? -3.300 -10.054 3.452 1.00 93.12 94 ASN A C 1
ATOM 699 O O . ASN A 1 94 ? -2.236 -9.958 4.055 1.00 93.12 94 ASN A O 1
ATOM 703 N N . VAL A 1 95 ? -3.340 -10.066 2.118 1.00 95.62 95 VAL A N 1
ATOM 704 C CA . VAL A 1 95 ? -2.143 -9.898 1.283 1.00 95.62 95 VAL A CA 1
ATOM 705 C C . VAL A 1 95 ? -2.058 -8.462 0.784 1.00 95.62 95 VAL A C 1
ATOM 707 O O . VAL A 1 95 ? -3.034 -7.909 0.281 1.00 95.62 95 VAL A O 1
ATOM 710 N N . ILE A 1 96 ? -0.876 -7.870 0.927 1.00 97.56 96 ILE A N 1
ATOM 711 C CA . ILE A 1 96 ? -0.525 -6.552 0.399 1.00 97.56 96 ILE A CA 1
ATOM 712 C C . ILE A 1 96 ? 0.555 -6.744 -0.654 1.00 97.56 96 ILE A C 1
ATOM 714 O O . ILE A 1 96 ? 1.509 -7.481 -0.405 1.00 97.56 96 ILE A O 1
ATOM 718 N N . ALA A 1 97 ? 0.425 -6.065 -1.787 1.00 98.25 97 ALA A N 1
ATOM 719 C CA . ALA A 1 97 ? 1.423 -6.028 -2.843 1.00 98.25 97 ALA A CA 1
ATOM 720 C C . ALA A 1 97 ? 1.842 -4.587 -3.116 1.00 98.25 97 ALA A C 1
ATOM 722 O O . ALA A 1 97 ? 0.991 -3.718 -3.292 1.00 98.25 97 ALA A O 1
ATOM 723 N N . TRP A 1 98 ? 3.144 -4.330 -3.160 1.00 98.38 98 TRP A N 1
ATOM 724 C CA . TRP A 1 98 ? 3.688 -3.001 -3.416 1.00 98.38 98 TRP A CA 1
ATOM 725 C C . TRP A 1 98 ? 4.922 -3.066 -4.304 1.00 98.38 98 TRP A C 1
ATOM 727 O O . TRP A 1 98 ? 5.624 -4.078 -4.357 1.00 98.38 98 TRP A O 1
ATOM 737 N N . ALA A 1 99 ? 5.196 -1.955 -4.979 1.00 98.31 99 ALA A N 1
ATOM 738 C CA . ALA A 1 99 ? 6.441 -1.756 -5.694 1.00 98.31 99 ALA A CA 1
ATOM 739 C C . ALA A 1 99 ? 7.413 -0.953 -4.834 1.00 98.31 99 ALA A C 1
ATOM 741 O O . ALA A 1 99 ? 7.035 0.039 -4.210 1.00 98.31 99 ALA A O 1
ATOM 742 N N . GLU A 1 100 ? 8.677 -1.346 -4.829 1.00 97.25 100 GLU A N 1
ATOM 743 C CA . GLU A 1 100 ? 9.738 -0.586 -4.180 1.00 97.25 100 GLU A CA 1
ATOM 744 C C . GLU A 1 100 ? 10.966 -0.454 -5.068 1.00 97.25 100 GLU A C 1
ATOM 746 O O . GLU A 1 100 ? 11.290 -1.339 -5.866 1.00 97.25 100 GLU A O 1
ATOM 751 N N . GLU A 1 101 ? 11.664 0.662 -4.901 1.00 94.56 101 GLU A N 1
ATOM 752 C CA . GLU A 1 101 ? 12.905 0.946 -5.604 1.00 94.56 101 GLU A CA 1
ATOM 753 C C . GLU A 1 101 ? 14.076 0.880 -4.628 1.00 94.56 101 GLU A C 1
ATOM 755 O O . GLU A 1 101 ? 14.135 1.601 -3.636 1.00 94.56 101 GLU A O 1
ATOM 760 N N . VAL A 1 102 ? 15.021 -0.021 -4.875 1.00 89.19 102 VAL A N 1
ATOM 761 C CA . VAL A 1 102 ? 16.194 -0.199 -4.019 1.00 89.19 102 VAL A CA 1
ATOM 762 C C . VAL A 1 102 ? 17.432 -0.141 -4.894 1.00 89.19 102 VAL A C 1
ATOM 764 O O . VAL A 1 102 ? 17.695 -1.046 -5.690 1.00 89.19 102 VAL A O 1
ATOM 767 N N . ARG A 1 103 ? 18.220 0.926 -4.721 1.00 87.50 103 ARG A N 1
ATOM 768 C CA . ARG A 1 103 ? 19.364 1.250 -5.587 1.00 87.50 103 ARG A CA 1
ATOM 769 C C . ARG A 1 103 ? 18.897 1.347 -7.050 1.00 87.50 103 ARG A C 1
ATOM 771 O O . ARG A 1 103 ? 17.920 2.020 -7.339 1.00 87.50 103 ARG A O 1
ATOM 778 N N . ALA A 1 104 ? 19.565 0.651 -7.968 1.00 90.75 104 ALA A N 1
ATOM 779 C CA . ALA A 1 104 ? 19.220 0.612 -9.388 1.00 90.75 104 ALA A CA 1
ATOM 780 C C . ALA A 1 104 ? 18.216 -0.504 -9.751 1.00 90.75 104 ALA A C 1
ATOM 782 O O . ALA A 1 104 ? 18.167 -0.929 -10.905 1.00 90.75 104 ALA A O 1
ATOM 783 N N . LYS A 1 105 ? 17.449 -1.036 -8.787 1.00 95.62 105 LYS A N 1
ATOM 784 C CA . LYS A 1 105 ? 16.491 -2.130 -9.010 1.00 95.62 105 LYS A CA 1
ATOM 785 C C . LYS A 1 105 ? 15.093 -1.765 -8.534 1.00 95.62 105 LYS A C 1
ATOM 787 O O . LYS A 1 105 ? 14.931 -1.094 -7.521 1.00 95.62 105 LYS A O 1
ATOM 792 N N . GLN A 1 106 ? 14.105 -2.304 -9.232 1.00 96.94 106 GLN A N 1
ATOM 793 C CA . GLN A 1 106 ? 12.694 -2.241 -8.876 1.00 96.94 106 GLN A CA 1
ATOM 794 C C . GLN A 1 106 ? 12.218 -3.642 -8.501 1.00 96.94 106 GLN A C 1
ATOM 796 O O . GLN A 1 106 ? 12.590 -4.627 -9.150 1.00 96.94 106 GLN A O 1
ATOM 801 N N . ARG A 1 107 ? 11.429 -3.739 -7.431 1.00 97.81 107 ARG A N 1
ATOM 802 C CA . ARG A 1 107 ? 10.865 -4.995 -6.929 1.00 97.81 107 ARG A CA 1
ATOM 803 C C . ARG A 1 107 ? 9.368 -4.860 -6.742 1.00 97.81 107 ARG A C 1
ATOM 805 O O . ARG A 1 107 ? 8.915 -3.847 -6.224 1.00 97.81 107 ARG A O 1
ATOM 812 N N . VAL A 1 108 ? 8.632 -5.911 -7.083 1.00 98.19 108 VAL A N 1
ATOM 813 C CA . VAL A 1 108 ? 7.240 -6.092 -6.664 1.00 98.19 108 VAL A CA 1
ATOM 814 C C . VAL A 1 108 ? 7.236 -7.096 -5.524 1.00 98.19 108 VAL A C 1
ATOM 816 O O . VAL A 1 108 ? 7.597 -8.263 -5.701 1.00 98.19 108 VAL A O 1
ATOM 819 N N . VAL A 1 109 ? 6.882 -6.617 -4.338 1.00 98.19 109 VAL A N 1
ATOM 820 C CA . VAL A 1 109 ? 6.923 -7.368 -3.087 1.00 98.19 109 VAL A CA 1
ATOM 821 C C . VAL A 1 109 ? 5.504 -7.625 -2.624 1.00 98.19 109 VAL A C 1
ATOM 823 O O . VAL A 1 109 ? 4.648 -6.747 -2.694 1.00 98.19 109 VAL A O 1
ATOM 826 N N . LEU A 1 110 ? 5.264 -8.836 -2.139 1.00 97.88 110 LEU A N 1
ATOM 827 C CA . LEU A 1 110 ? 4.019 -9.218 -1.507 1.00 97.88 110 LEU A CA 1
ATOM 828 C C . LEU A 1 110 ? 4.285 -9.617 -0.068 1.00 97.88 110 LEU A C 1
ATOM 830 O O . LEU A 1 110 ? 5.306 -10.234 0.248 1.00 97.88 110 LEU A O 1
ATOM 834 N N . ARG A 1 111 ? 3.334 -9.308 0.806 1.00 97.62 111 ARG A N 1
ATOM 835 C CA . ARG A 1 111 ? 3.342 -9.771 2.187 1.00 97.62 111 ARG A CA 1
ATOM 836 C C . ARG A 1 111 ? 1.960 -10.192 2.619 1.00 97.62 111 ARG A C 1
ATOM 838 O O . ARG A 1 111 ? 1.000 -9.434 2.520 1.00 97.62 111 ARG A O 1
ATOM 845 N N . ASN A 1 112 ? 1.890 -11.391 3.174 1.00 95.38 112 ASN A N 1
ATOM 846 C CA . ASN A 1 112 ? 0.740 -11.840 3.926 1.00 95.38 112 ASN A CA 1
ATOM 847 C C . ASN A 1 112 ? 0.839 -11.268 5.352 1.00 95.38 112 ASN A C 1
ATOM 849 O O . ASN A 1 112 ? 1.760 -11.577 6.107 1.00 95.38 112 ASN A O 1
ATOM 853 N N . MET A 1 113 ? -0.105 -10.410 5.717 1.00 94.25 113 MET A N 1
ATOM 854 C CA . MET A 1 113 ? -0.112 -9.646 6.963 1.00 94.25 113 MET A CA 1
ATOM 855 C C . MET A 1 113 ? -0.549 -10.464 8.181 1.00 94.25 113 MET A C 1
ATOM 857 O O . MET A 1 113 ? -0.260 -10.049 9.302 1.00 94.25 113 MET A O 1
ATOM 861 N N . SER A 1 114 ? -1.202 -11.618 7.991 1.00 92.25 114 SER A N 1
ATOM 862 C CA . SER A 1 114 ? -1.554 -12.512 9.103 1.00 92.25 114 SER A CA 1
ATOM 863 C C . SER A 1 114 ? -0.379 -13.397 9.520 1.00 92.25 114 SER A C 1
ATOM 865 O O . SER A 1 114 ? -0.141 -13.576 10.708 1.00 92.25 114 SER A O 1
ATOM 867 N N . THR A 1 115 ? 0.383 -13.910 8.552 1.00 93.50 115 THR A N 1
ATOM 868 C CA . THR A 1 115 ? 1.538 -14.798 8.796 1.00 93.50 115 THR A CA 1
ATOM 869 C C . THR A 1 115 ? 2.870 -14.054 8.860 1.00 93.50 115 THR A C 1
ATOM 871 O O . THR A 1 115 ? 3.862 -14.585 9.344 1.00 93.50 115 THR A O 1
ATOM 874 N N . GLY A 1 116 ? 2.926 -12.833 8.327 1.00 93.62 116 GLY A N 1
ATOM 875 C CA . GLY A 1 116 ? 4.161 -12.077 8.152 1.00 93.62 116 GLY A CA 1
ATOM 876 C C . GLY A 1 116 ? 5.020 -12.539 6.972 1.00 93.62 116 GLY A C 1
ATOM 877 O O . GLY A 1 116 ? 6.016 -11.873 6.689 1.00 93.62 116 GLY A O 1
ATOM 878 N N . ARG A 1 117 ? 4.646 -13.618 6.268 1.00 96.12 117 ARG A N 1
ATOM 879 C CA . ARG A 1 117 ? 5.400 -14.146 5.125 1.00 96.12 117 ARG A CA 1
ATOM 880 C C . ARG A 1 117 ? 5.488 -13.096 4.022 1.00 96.12 117 ARG A C 1
ATOM 882 O O . ARG A 1 117 ? 4.464 -12.585 3.572 1.00 96.12 117 ARG A O 1
ATOM 889 N N . GLN A 1 118 ? 6.707 -12.826 3.568 1.00 97.25 118 GLN A N 1
ATOM 890 C CA . GLN A 1 118 ? 7.011 -11.883 2.497 1.00 97.25 118 GLN A CA 1
ATOM 891 C C . GLN A 1 118 ? 7.733 -12.600 1.355 1.00 97.25 118 GLN A C 1
ATOM 893 O O . GLN A 1 118 ? 8.559 -13.477 1.605 1.00 97.25 118 GLN A O 1
ATOM 898 N N . TRP A 1 119 ? 7.434 -12.227 0.114 1.00 96.56 119 TRP A N 1
ATOM 899 C CA . TRP A 1 119 ? 8.125 -12.732 -1.071 1.00 96.56 119 TRP A CA 1
ATOM 900 C C . TRP A 1 119 ? 8.190 -11.669 -2.167 1.00 96.56 119 TRP A C 1
ATOM 902 O O . TRP A 1 119 ? 7.410 -10.720 -2.184 1.00 96.56 119 TRP A O 1
ATOM 912 N N . VAL A 1 120 ? 9.152 -11.819 -3.075 1.00 97.38 120 VAL A N 1
ATOM 913 C CA . VAL A 1 120 ? 9.321 -10.944 -4.239 1.00 97.38 120 VAL A CA 1
ATOM 914 C C . VAL A 1 120 ? 8.742 -11.670 -5.446 1.00 97.38 120 VAL A C 1
ATOM 916 O O . VAL A 1 120 ? 9.231 -12.740 -5.794 1.00 97.38 120 VAL A O 1
ATOM 919 N N . ALA A 1 121 ? 7.703 -11.112 -6.065 1.00 96.81 121 ALA A N 1
ATOM 920 C CA . ALA A 1 121 ? 7.107 -11.685 -7.273 1.00 96.81 121 ALA A CA 1
ATOM 921 C C . ALA A 1 121 ? 7.876 -11.301 -8.538 1.00 96.81 121 ALA A C 1
ATOM 923 O O . ALA A 1 121 ? 7.936 -12.079 -9.483 1.00 96.81 121 ALA A O 1
ATOM 924 N N . ALA A 1 122 ? 8.478 -10.111 -8.555 1.00 97.00 122 ALA A N 1
ATOM 925 C CA . ALA A 1 122 ? 9.268 -9.646 -9.684 1.00 97.00 122 ALA A CA 1
ATOM 926 C C . ALA A 1 122 ? 10.416 -8.749 -9.220 1.00 97.00 122 ALA A C 1
ATOM 928 O O . ALA A 1 122 ? 10.270 -7.964 -8.281 1.00 97.00 122 ALA A O 1
ATOM 929 N N . GLN A 1 123 ? 11.555 -8.844 -9.903 1.00 96.75 123 GLN A N 1
ATOM 930 C CA . GLN A 1 123 ? 12.703 -7.964 -9.710 1.00 96.75 123 GLN A CA 1
ATOM 931 C C . GLN A 1 123 ? 13.322 -7.638 -11.065 1.00 96.75 123 GLN A C 1
ATOM 9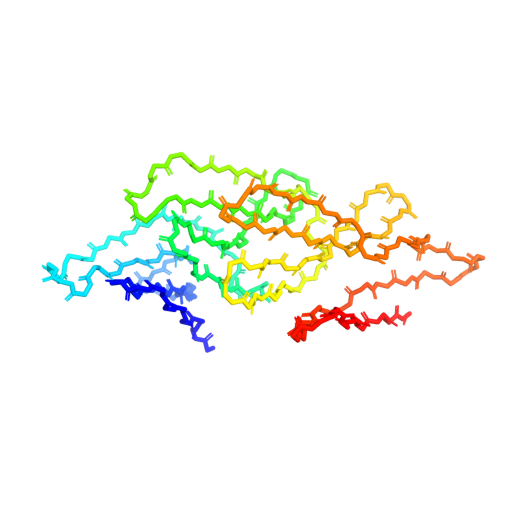33 O O . GLN A 1 123 ? 13.630 -8.537 -11.841 1.00 96.75 123 GLN A O 1
ATOM 938 N N . MET A 1 124 ? 13.548 -6.355 -11.323 1.00 95.94 124 MET A N 1
ATOM 939 C CA . MET A 1 124 ? 14.068 -5.862 -12.598 1.00 95.94 124 MET A CA 1
ATOM 940 C C . MET A 1 124 ? 15.019 -4.677 -12.389 1.00 95.94 124 MET A C 1
ATOM 942 O O . MET A 1 124 ? 14.903 -3.969 -11.383 1.00 95.94 124 MET A O 1
ATOM 946 N N . PRO A 1 125 ? 15.988 -4.448 -13.291 1.00 95.88 125 PRO A N 1
ATOM 947 C CA . PRO A 1 125 ? 16.806 -3.241 -13.247 1.00 95.88 125 PRO A CA 1
ATOM 948 C C . PRO A 1 125 ? 15.946 -2.017 -13.579 1.00 95.88 125 PRO A C 1
ATOM 950 O O . PRO A 1 125 ? 15.088 -2.097 -14.454 1.00 95.88 125 PRO A O 1
ATOM 953 N N . ARG A 1 126 ? 16.180 -0.885 -12.907 1.00 94.62 126 ARG A N 1
ATOM 954 C CA . ARG A 1 126 ? 15.478 0.381 -13.180 1.00 94.62 126 ARG A CA 1
ATOM 955 C C . ARG A 1 126 ? 15.779 0.882 -14.589 1.00 94.62 126 ARG A C 1
ATOM 957 O O . ARG A 1 126 ? 14.863 1.301 -15.281 1.00 94.62 126 ARG A O 1
ATOM 964 N N . CYS A 1 127 ? 17.038 0.798 -15.010 1.00 94.31 127 CYS A N 1
ATOM 965 C CA . CYS A 1 127 ? 17.473 1.179 -16.348 1.00 94.31 127 CYS A CA 1
ATOM 966 C C . CYS A 1 127 ? 18.116 -0.014 -17.061 1.00 94.31 127 CYS A C 1
ATOM 968 O O . CYS A 1 127 ? 18.792 -0.827 -16.429 1.00 94.31 127 CYS A O 1
ATOM 970 N N . ASN A 1 128 ? 17.878 -0.130 -18.364 1.00 91.56 128 ASN A N 1
ATOM 971 C CA . ASN A 1 128 ? 18.480 -1.128 -19.240 1.00 91.56 128 ASN A CA 1
ATOM 972 C C . ASN A 1 128 ? 18.993 -0.421 -20.502 1.00 91.56 128 ASN A C 1
ATOM 974 O O . ASN A 1 128 ? 18.189 0.040 -21.316 1.00 91.56 128 ASN A O 1
ATOM 978 N N . GLY A 1 129 ? 20.318 -0.295 -20.622 1.00 90.19 129 GLY A N 1
ATOM 979 C CA . GLY A 1 129 ? 20.939 0.646 -21.558 1.00 90.19 129 GLY A CA 1
ATOM 980 C C . GLY A 1 129 ? 20.498 2.078 -21.249 1.00 90.19 129 GLY A C 1
ATOM 981 O O . GLY A 1 129 ? 20.411 2.461 -20.082 1.00 90.19 129 GLY A O 1
ATOM 982 N N . ASP A 1 130 ? 20.131 2.825 -22.287 1.00 92.00 130 ASP A N 1
ATOM 983 C CA . ASP A 1 130 ? 19.713 4.230 -22.177 1.00 92.00 130 ASP A CA 1
ATOM 984 C C . ASP A 1 130 ? 18.235 4.413 -21.787 1.00 92.00 130 ASP A C 1
ATOM 986 O O . ASP A 1 130 ? 17.735 5.534 -21.721 1.00 92.00 130 ASP A O 1
ATOM 990 N N . ARG A 1 131 ? 17.500 3.319 -21.540 1.00 93.06 131 ARG A N 1
ATOM 991 C CA . ARG A 1 131 ? 16.081 3.367 -21.159 1.00 93.06 131 ARG A CA 1
ATOM 992 C C . ARG A 1 131 ? 15.919 3.131 -19.670 1.00 93.06 131 ARG A C 1
ATOM 994 O O . ARG A 1 131 ? 16.267 2.060 -19.171 1.00 93.06 131 ARG A O 1
ATOM 1001 N N . CYS A 1 132 ? 15.336 4.100 -18.979 1.00 94.38 132 CYS A N 1
ATOM 1002 C CA . CYS A 1 132 ? 14.931 3.974 -17.587 1.00 94.38 132 CYS A CA 1
ATOM 1003 C C . CYS A 1 132 ? 13.422 3.779 -17.497 1.00 94.38 132 CYS A C 1
ATOM 1005 O O . CYS A 1 132 ? 12.675 4.336 -18.284 1.00 94.38 132 CYS A O 1
ATOM 1007 N N . TYR A 1 133 ? 12.995 2.975 -16.532 1.00 95.12 133 TYR A N 1
ATOM 1008 C CA . TYR A 1 133 ? 11.607 2.582 -16.364 1.00 95.12 133 TYR A CA 1
ATOM 1009 C C . TYR A 1 133 ? 11.124 2.900 -14.952 1.00 95.12 133 TYR A C 1
ATOM 1011 O O . TYR A 1 133 ? 11.909 2.940 -13.994 1.00 95.12 133 TYR A O 1
ATOM 1019 N N . ARG A 1 134 ? 9.810 3.045 -14.803 1.00 94.88 134 ARG A N 1
ATOM 1020 C CA . ARG A 1 134 ? 9.126 3.189 -13.519 1.00 94.88 134 ARG A CA 1
ATOM 1021 C C . ARG A 1 134 ? 7.987 2.184 -13.426 1.00 94.88 134 ARG A C 1
ATOM 1023 O O . ARG A 1 134 ? 7.289 1.962 -14.404 1.00 94.88 134 ARG A O 1
ATOM 1030 N N . ILE A 1 135 ? 7.811 1.563 -12.261 1.00 96.69 135 ILE A N 1
ATOM 1031 C CA . ILE A 1 135 ? 6.555 0.862 -11.972 1.00 96.69 135 ILE A CA 1
ATOM 1032 C C . ILE A 1 135 ? 5.526 1.929 -11.606 1.00 96.69 135 ILE A C 1
ATOM 1034 O O . ILE A 1 135 ? 5.763 2.691 -10.673 1.00 96.69 135 ILE A O 1
ATOM 1038 N N . ASP A 1 136 ? 4.418 1.992 -12.336 1.00 95.12 136 ASP A N 1
ATOM 1039 C CA . ASP A 1 136 ? 3.406 3.043 -12.175 1.00 95.12 136 ASP A CA 1
ATOM 1040 C C . ASP A 1 136 ? 2.203 2.579 -11.345 1.00 95.12 136 ASP A C 1
ATOM 1042 O O . ASP A 1 136 ? 1.592 3.383 -10.642 1.00 95.12 136 ASP A O 1
ATOM 1046 N N . ALA A 1 137 ? 1.895 1.279 -11.366 1.00 94.00 137 ALA A N 1
ATOM 1047 C CA . ALA A 1 137 ? 0.799 0.692 -10.603 1.00 94.00 137 ALA A CA 1
ATOM 1048 C C . ALA A 1 137 ? 1.072 -0.775 -10.248 1.00 94.00 137 ALA A C 1
ATOM 1050 O O . ALA A 1 137 ? 1.780 -1.484 -10.964 1.00 94.00 137 ALA A O 1
ATOM 1051 N N . VAL A 1 138 ? 0.473 -1.237 -9.149 1.00 97.31 138 VAL A N 1
ATOM 1052 C CA . VAL A 1 138 ? 0.430 -2.648 -8.744 1.00 97.31 138 VAL A CA 1
ATOM 1053 C C . VAL A 1 138 ? -1.023 -3.035 -8.505 1.00 97.31 138 VAL A C 1
ATOM 1055 O O . VAL A 1 138 ? -1.746 -2.328 -7.812 1.00 97.31 138 VAL A O 1
ATOM 1058 N N . THR A 1 139 ? -1.434 -4.181 -9.039 1.00 95.69 139 THR A N 1
ATOM 1059 C CA . THR A 1 139 ? -2.762 -4.777 -8.860 1.00 95.69 139 THR A CA 1
ATOM 1060 C C . THR A 1 139 ? -2.613 -6.204 -8.347 1.00 95.69 139 THR A C 1
ATOM 1062 O O . THR A 1 139 ? -1.745 -6.951 -8.798 1.00 95.69 139 THR A O 1
ATOM 1065 N N . LEU A 1 140 ? -3.466 -6.603 -7.403 1.00 94.69 140 LEU A N 1
ATOM 1066 C CA . LEU A 1 140 ? -3.439 -7.935 -6.803 1.00 94.69 140 LEU A CA 1
ATOM 1067 C C . LEU A 1 140 ? -4.650 -8.761 -7.262 1.00 94.69 140 LEU A C 1
ATOM 1069 O O . LEU A 1 140 ? -5.793 -8.392 -6.995 1.00 94.69 140 LEU A O 1
ATOM 1073 N N . ALA A 1 141 ? -4.386 -9.878 -7.940 1.00 90.06 141 ALA A N 1
ATOM 1074 C CA . ALA A 1 141 ? -5.369 -10.885 -8.339 1.00 90.06 141 ALA A CA 1
ATOM 1075 C C . ALA A 1 141 ? -5.464 -12.004 -7.280 1.00 90.06 141 ALA A C 1
ATOM 1077 O O . ALA A 1 141 ? -4.815 -11.923 -6.239 1.00 90.06 141 ALA A O 1
ATOM 1078 N N . ASP A 1 142 ? -6.320 -13.011 -7.495 1.00 85.69 142 ASP A N 1
ATOM 1079 C CA . ASP A 1 142 ? -6.523 -14.098 -6.517 1.00 85.69 142 ASP A CA 1
ATOM 1080 C C . ASP A 1 142 ? -5.238 -14.915 -6.341 1.00 85.69 142 ASP A C 1
ATOM 1082 O O . ASP A 1 142 ? -4.773 -15.106 -5.220 1.00 85.69 142 ASP A O 1
ATOM 1086 N N . ASP A 1 143 ? -4.605 -15.263 -7.463 1.00 84.19 143 ASP A N 1
ATOM 1087 C CA . ASP A 1 143 ? -3.415 -16.119 -7.504 1.00 84.19 143 ASP A CA 1
ATOM 108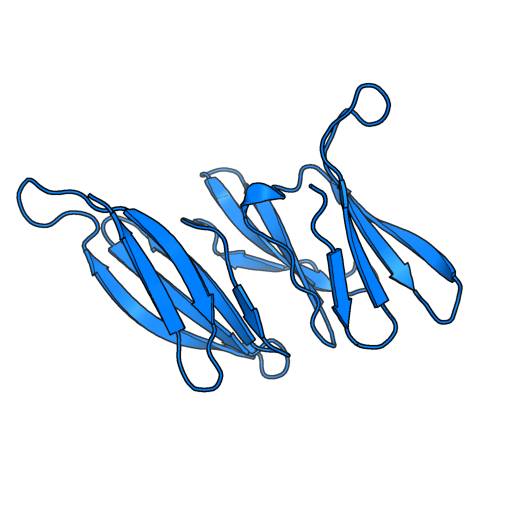8 C C . ASP A 1 143 ? -2.199 -15.426 -8.138 1.00 84.19 143 ASP A C 1
ATOM 1090 O O . ASP A 1 143 ? -1.250 -16.073 -8.582 1.00 84.19 143 ASP A O 1
ATOM 1094 N N . GLY A 1 144 ? -2.200 -14.094 -8.214 1.00 89.56 144 GLY A N 1
ATOM 1095 C CA . GLY A 1 144 ? -1.141 -13.379 -8.917 1.00 89.56 144 GLY A CA 1
ATOM 1096 C C . GLY A 1 144 ? -1.077 -11.890 -8.635 1.00 89.56 144 GLY A C 1
ATOM 1097 O O . GLY A 1 144 ? -1.955 -11.305 -8.008 1.00 89.56 144 GLY A O 1
ATOM 1098 N N . VAL A 1 145 ? -0.013 -11.270 -9.129 1.00 95.81 145 VAL A N 1
ATOM 1099 C CA . VAL A 1 145 ? 0.180 -9.821 -9.112 1.00 95.81 145 VAL A CA 1
ATOM 1100 C C . VAL A 1 145 ? 0.418 -9.349 -10.539 1.00 95.81 145 VAL A C 1
ATOM 1102 O O . VAL A 1 145 ? 1.155 -9.984 -11.292 1.00 95.81 145 VAL A O 1
ATOM 1105 N N . VAL A 1 146 ? -0.207 -8.235 -10.897 1.00 96.31 146 VAL A N 1
ATOM 1106 C CA . VAL A 1 146 ? 0.012 -7.530 -12.162 1.00 96.31 146 VAL A CA 1
ATOM 1107 C C . VAL A 1 146 ? 0.571 -6.157 -11.824 1.00 96.31 146 VAL A C 1
ATOM 1109 O O . VAL A 1 146 ? 0.206 -5.571 -10.805 1.00 96.31 146 VAL A O 1
ATOM 1112 N N . PHE A 1 147 ? 1.485 -5.650 -12.637 1.00 96.44 147 PHE A N 1
ATOM 1113 C CA . PHE A 1 147 ? 2.036 -4.316 -12.452 1.00 96.44 147 PHE A CA 1
ATOM 1114 C C . PHE A 1 147 ? 2.317 -3.670 -13.801 1.00 96.44 147 PHE A C 1
ATOM 1116 O O . PHE A 1 147 ? 2.742 -4.343 -14.741 1.00 96.44 147 PHE A O 1
ATOM 1123 N N . ASP A 1 148 ? 2.115 -2.359 -13.850 1.00 96.00 148 ASP A N 1
ATOM 1124 C CA . ASP A 1 148 ? 2.377 -1.554 -15.034 1.00 96.00 148 ASP A CA 1
ATOM 1125 C C . ASP A 1 148 ? 3.769 -0.951 -14.932 1.00 96.00 148 ASP A C 1
ATOM 1127 O O . ASP A 1 148 ? 4.175 -0.458 -13.873 1.00 96.00 148 ASP A O 1
ATOM 1131 N N . ARG A 1 149 ? 4.510 -0.997 -16.038 1.00 93.31 149 ARG A N 1
ATOM 1132 C CA . ARG A 1 149 ? 5.868 -0.470 -16.111 1.00 93.31 149 ARG A CA 1
ATOM 1133 C C . ARG A 1 149 ? 6.023 0.446 -17.320 1.00 93.31 149 ARG A C 1
ATOM 1135 O O . ARG A 1 149 ? 6.116 -0.042 -18.445 1.00 93.31 149 ARG A O 1
ATOM 1142 N N . GLY A 1 150 ? 6.075 1.749 -17.067 1.00 88.50 150 GLY A N 1
ATOM 1143 C CA . GLY A 1 150 ? 6.340 2.784 -18.061 1.00 88.50 150 GLY A CA 1
ATOM 1144 C C . GLY A 1 150 ? 7.832 3.060 -18.259 1.00 88.50 150 GLY A C 1
ATOM 1145 O O . GLY A 1 150 ? 8.663 2.675 -17.429 1.00 88.50 150 GLY A O 1
ATOM 1146 N N . ALA A 1 151 ? 8.153 3.727 -19.370 1.00 79.88 151 ALA A N 1
ATOM 1147 C CA . ALA A 1 151 ? 9.471 4.255 -19.729 1.00 79.88 151 ALA A CA 1
ATOM 1148 C C . ALA A 1 151 ? 9.376 5.767 -19.961 1.00 79.88 151 ALA A C 1
ATOM 1150 O O . ALA A 1 151 ? 8.331 6.190 -20.508 1.00 79.88 151 ALA A O 1
#

Sequence (151 aa):
MAAIATAGGYVVWEFQPSDEHPVSALMERNRRTGRTRRLAASVLPQFGLASTTTRIVYARAGAAGSELRAIRHDGGNSVVLSRSLAAPFASRGNVIAWAEEVRAKQRVVLRNMSTGRQWVAAQMPRCNGDRCYRIDAVTLADDGVVFDRGA

Radius of gyration: 15.78 Å; chains: 1; bounding box: 40×41×42 Å

pLDDT: mean 92.72, std 6.43, range [49.34, 98.38]

Secondary structure (DSSP, 8-state):
---EEEETTEEEEEE--BTTBSS-EEEEEETTT--EEEEEESB-GGG-EEE-SSEEEEEEEETTEEEEEEEETTS---EEEES-B-S--EEETTEEEEEEEETTEEEEEEEETTT--EEEEEEEESEETTEE-EEEEEEE-SS-EEEEEE-